Protein AF-A0A0D9QG60-F1 (afdb_monomer)

Mean predicted aligned error: 11.21 Å

Nearest PDB structures (foldseek):
  8ro1-assembly1_D  TM=6.352E-01  e=1.183E-07  Caenorhabditis elegans

Secondary structure (DSSP, 8-state):
-HHHHHHHHHHHHH-TTS-HHHHHHHHHHHHHHHHHHHHHHHHHHHTT----HHHHHHHHHHHEEEPTTSSS-EEEGGGGGSTTHHHHHHHHHHHHHHHHHHHHHHHHHHHHHS-TTTTTTTGGG-HHHHHHHHHHHHHHHHHHHHHHHHHHHHHH--

pLDDT: mean 85.56, std 7.8, range [46.88, 95.56]

Foldseek 3Di:
DLVVVLVVLLVVLQPPPDDLVVNVVSLVVSQVSVVVVVVVQVVCVVVVHDRPPPVVVVVLPVQWDDQPPDDPRTRGHCSCVPPPNVVSSVVVVVVVVVVVVVVVVVVVVVCVVPDPVVVVPCVVVVPVSVVVVVVVVVVVVVVVVVVVVVVVVVVVVD

Organism: Plasmodium fragile (NCBI:txid5857)

InterPro domains:
  IPR009360 Pre-mRNA-splicing factor Isy1 [PF06246] (2-152)
  IPR009360 Pre-mRNA-splicing factor Isy1 [PTHR13021] (2-153)
  IPR029012 Helix hairpin bin domain superfamily [G3DSA:1.10.287.660] (1-48)
  IPR037200 Pre-mRNA-splicing factor Isy1 superfamily [SSF140102] (2-53)

Solvent-accessible surface area (backbone atoms only — not comparable to full-atom values): 9013 Å² total; per-residue (Å²): 109,70,68,59,55,45,52,52,52,52,58,57,39,56,48,83,87,61,55,73,69,58,37,49,52,53,38,51,51,43,47,50,52,50,53,52,49,52,54,51,44,53,50,36,40,76,73,73,46,74,84,59,60,64,66,54,48,53,60,52,54,72,61,38,50,71,59,91,91,54,92,85,59,55,30,44,61,51,44,43,67,37,87,64,52,34,56,52,52,49,53,49,52,50,52,51,50,51,50,53,52,48,52,54,48,52,49,56,52,46,51,70,69,61,38,67,64,72,74,48,80,56,49,93,74,37,69,70,57,54,55,52,50,53,53,52,50,55,52,49,52,56,50,51,54,51,52,50,52,53,51,52,53,58,64,73,75,110

Radius of gyration: 34.02 Å; Cα contacts (8 Å, |Δi|>4): 78; chains: 1; bounding box: 84×31×78 Å

Sequence (158 aa):
HIIKEICNKIKEIQNYSLSDQHIRELNDQINKLISIKNKWEIRIIELGGPDYQTESNTLINAHCSELKGNNNYKYFGAAKNLKGVKELLLKESDDRKKFILKKKKENRFFDKYVNIHYFGYCDDQNEMLLKEELKMQNQLEKKDLKTLKKMRSLKNYN

Structure (mmCIF, N/CA/C/O backbone):
data_AF-A0A0D9QG60-F1
#
_entry.id   AF-A0A0D9QG60-F1
#
loop_
_atom_site.group_PDB
_atom_site.id
_atom_site.type_symbol
_atom_site.label_atom_id
_atom_site.label_alt_id
_atom_site.label_comp_id
_atom_site.label_asym_id
_atom_site.label_entity_id
_atom_site.label_seq_id
_atom_site.pdbx_PDB_ins_code
_atom_site.Cartn_x
_atom_site.Cartn_y
_atom_site.Cartn_z
_atom_site.occupancy
_atom_site.B_iso_or_equiv
_atom_site.auth_seq_id
_atom_site.auth_comp_id
_atom_site.auth_asym_id
_atom_site.auth_atom_id
_atom_site.pdbx_PDB_model_num
ATOM 1 N N . HIS A 1 1 ? -2.120 -3.300 -26.257 1.00 82.81 1 HIS A N 1
ATOM 2 C CA . HIS A 1 1 ? -0.767 -2.897 -26.699 1.00 82.81 1 HIS A CA 1
ATOM 3 C C . HIS A 1 1 ? 0.094 -2.469 -25.514 1.00 82.81 1 HIS A C 1
ATOM 5 O O . HIS A 1 1 ? 1.021 -3.191 -25.181 1.00 82.81 1 HIS A O 1
ATOM 11 N N . ILE A 1 2 ? -0.296 -1.406 -24.799 1.00 87.44 2 ILE A N 1
ATOM 12 C CA . ILE A 1 2 ? 0.438 -0.835 -23.650 1.00 87.44 2 ILE A CA 1
ATOM 13 C C . ILE A 1 2 ? 0.821 -1.888 -22.593 1.00 87.44 2 ILE A C 1
ATOM 15 O O . ILE A 1 2 ? 1.958 -1.935 -22.143 1.00 87.44 2 ILE A O 1
ATOM 19 N N . ILE A 1 3 ? -0.098 -2.794 -22.239 1.00 86.19 3 ILE A N 1
ATOM 20 C CA . ILE A 1 3 ? 0.174 -3.864 -21.260 1.00 86.19 3 ILE A CA 1
ATOM 21 C C . ILE A 1 3 ? 1.319 -4.783 -21.720 1.00 86.19 3 ILE A C 1
ATOM 23 O O . ILE A 1 3 ? 2.174 -5.140 -20.916 1.00 86.19 3 ILE A O 1
ATOM 27 N N . LYS A 1 4 ? 1.385 -5.128 -23.014 1.00 90.44 4 LYS A N 1
ATOM 28 C CA . LYS A 1 4 ? 2.459 -5.978 -23.557 1.00 90.44 4 LYS A CA 1
ATOM 29 C C . LYS A 1 4 ? 3.817 -5.274 -23.473 1.00 90.44 4 LYS A C 1
ATOM 31 O O . LYS A 1 4 ? 4.800 -5.905 -23.100 1.00 90.44 4 LYS A O 1
ATOM 36 N N . GLU A 1 5 ? 3.860 -3.974 -23.757 1.00 92.38 5 GLU A N 1
ATOM 37 C CA . GLU A 1 5 ? 5.080 -3.166 -23.621 1.00 92.38 5 GLU A CA 1
ATOM 38 C C . GLU A 1 5 ? 5.545 -3.081 -22.165 1.00 92.38 5 GLU A C 1
ATOM 40 O O . GLU A 1 5 ? 6.731 -3.253 -21.892 1.00 92.38 5 GLU A O 1
ATOM 45 N N . ILE A 1 6 ? 4.613 -2.884 -21.224 1.00 89.31 6 ILE A N 1
ATOM 46 C CA . ILE A 1 6 ? 4.908 -2.921 -19.785 1.00 89.31 6 ILE A CA 1
ATOM 47 C C . ILE A 1 6 ? 5.512 -4.280 -19.411 1.00 89.31 6 ILE A C 1
ATOM 49 O O . ILE A 1 6 ? 6.558 -4.322 -18.770 1.00 89.31 6 ILE A O 1
ATOM 53 N N . CYS A 1 7 ? 4.907 -5.390 -19.846 1.00 88.38 7 CYS A N 1
ATOM 54 C CA . CYS A 1 7 ? 5.428 -6.729 -19.568 1.00 88.38 7 CYS A CA 1
ATOM 55 C C . CYS A 1 7 ? 6.842 -6.942 -20.129 1.00 88.38 7 CYS A C 1
ATOM 57 O O . CYS A 1 7 ? 7.676 -7.524 -19.439 1.00 88.38 7 CYS A O 1
ATOM 59 N N . ASN A 1 8 ? 7.131 -6.465 -21.342 1.00 91.94 8 ASN A N 1
ATOM 60 C CA . ASN A 1 8 ? 8.465 -6.581 -21.936 1.00 91.94 8 ASN A CA 1
ATOM 61 C C . ASN A 1 8 ? 9.508 -5.785 -21.139 1.00 91.94 8 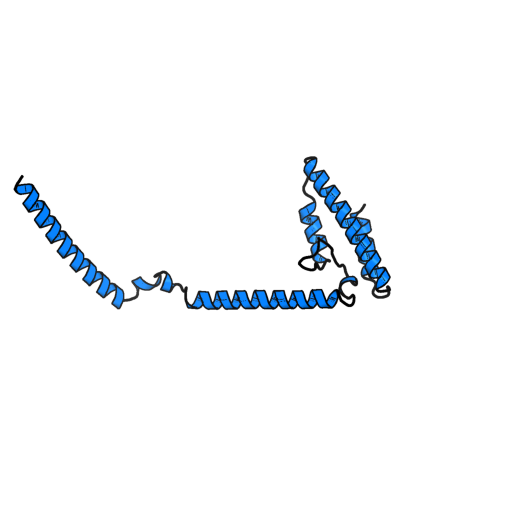ASN A C 1
ATOM 63 O O . ASN A 1 8 ? 10.545 -6.336 -20.783 1.00 91.94 8 ASN A O 1
ATOM 67 N N . LYS A 1 9 ? 9.196 -4.545 -20.744 1.00 91.06 9 LYS A N 1
ATOM 68 C CA . LYS A 1 9 ? 10.103 -3.729 -19.918 1.00 91.06 9 LYS A CA 1
ATOM 69 C C . LYS A 1 9 ? 10.299 -4.294 -18.514 1.00 91.06 9 LYS A C 1
ATOM 71 O O . LYS A 1 9 ? 11.392 -4.216 -17.966 1.00 91.06 9 LYS A O 1
ATOM 76 N N . ILE A 1 10 ? 9.268 -4.902 -17.925 1.00 89.06 10 ILE A N 1
ATOM 77 C CA . ILE A 1 10 ? 9.409 -5.602 -16.640 1.00 89.06 10 ILE A CA 1
ATOM 78 C C . ILE A 1 10 ? 10.389 -6.773 -16.777 1.00 89.06 10 ILE A C 1
ATOM 80 O O . ILE A 1 10 ? 11.226 -6.951 -15.893 1.00 89.06 10 ILE A O 1
ATOM 84 N N . LYS A 1 11 ? 10.319 -7.543 -17.872 1.00 89.50 11 LYS A N 1
ATOM 85 C CA . LYS A 1 11 ? 11.283 -8.623 -18.143 1.00 89.50 11 LYS A CA 1
ATOM 86 C C . LYS A 1 11 ? 12.704 -8.081 -18.303 1.00 89.50 11 LYS A C 1
ATOM 88 O O . LYS A 1 11 ? 13.626 -8.661 -17.747 1.00 89.50 11 LYS A O 1
ATOM 93 N N . GLU A 1 12 ? 12.878 -6.954 -18.989 1.00 90.19 12 GLU A N 1
ATOM 94 C CA . GLU A 1 12 ? 14.187 -6.301 -19.128 1.00 90.19 12 GLU A CA 1
ATOM 95 C C . GLU A 1 12 ? 14.757 -5.843 -17.778 1.00 90.19 12 GLU A C 1
ATOM 97 O O . GLU A 1 12 ? 15.914 -6.128 -17.483 1.00 90.19 12 GLU A O 1
ATOM 102 N N . ILE A 1 13 ? 13.945 -5.218 -16.914 1.00 88.75 13 ILE A N 1
ATOM 103 C CA . ILE A 1 13 ? 14.372 -4.784 -15.569 1.00 88.75 13 ILE A CA 1
ATOM 104 C C . ILE A 1 13 ? 14.773 -5.963 -14.673 1.00 88.75 13 ILE A C 1
ATOM 106 O O . ILE A 1 13 ? 15.563 -5.793 -13.746 1.00 88.75 13 ILE A O 1
ATOM 110 N N . GLN A 1 14 ? 14.220 -7.157 -14.892 1.00 86.00 14 GLN A N 1
ATOM 111 C CA . GLN A 1 14 ? 14.589 -8.338 -14.106 1.00 86.00 14 GLN A CA 1
ATOM 112 C C . GLN A 1 14 ? 16.007 -8.841 -14.418 1.00 86.00 14 GLN A C 1
ATOM 114 O O . GLN A 1 14 ? 16.580 -9.559 -13.597 1.00 86.00 14 GLN A O 1
ATOM 119 N N . ASN A 1 15 ? 16.606 -8.432 -15.540 1.00 85.19 15 ASN A N 1
ATOM 120 C CA . ASN A 1 15 ? 17.981 -8.782 -15.875 1.00 85.19 15 ASN A CA 1
ATOM 121 C C . ASN A 1 15 ? 18.965 -7.977 -15.004 1.00 85.19 15 ASN A C 1
ATOM 123 O O . ASN A 1 15 ? 19.130 -6.771 -15.170 1.00 85.19 15 ASN A O 1
ATOM 127 N N . TYR A 1 16 ? 19.654 -8.657 -14.083 1.00 71.06 16 TYR A N 1
ATOM 128 C CA . TYR A 1 16 ? 20.532 -8.039 -13.071 1.00 71.06 16 TYR A CA 1
ATOM 129 C C . TYR A 1 16 ? 21.837 -7.438 -13.632 1.00 71.06 16 TYR A C 1
ATOM 131 O O . TYR A 1 16 ? 22.592 -6.802 -12.904 1.00 71.06 16 TYR A O 1
ATOM 139 N N . SER A 1 17 ? 22.131 -7.655 -14.915 1.00 80.88 17 SER A N 1
ATOM 140 C CA . SER A 1 17 ? 23.374 -7.215 -15.568 1.00 80.88 17 SER A CA 1
ATOM 141 C C . SER A 1 17 ? 23.330 -5.775 -16.092 1.00 80.88 17 SER A C 1
ATOM 143 O O . SER A 1 17 ? 24.301 -5.314 -16.689 1.00 80.88 17 SER A O 1
ATOM 145 N N . LEU A 1 18 ? 22.211 -5.070 -15.918 1.00 81.56 18 LEU A N 1
ATOM 146 C CA . LEU A 1 18 ? 22.046 -3.691 -16.371 1.00 81.56 18 LEU A CA 1
ATOM 147 C C . LEU A 1 18 ? 22.637 -2.699 -15.361 1.00 81.56 18 LEU A C 1
ATOM 149 O O . LEU A 1 18 ? 22.581 -2.906 -14.153 1.00 81.56 18 LEU A O 1
ATOM 153 N N . SER A 1 19 ? 23.167 -1.584 -15.870 1.00 88.12 19 SER A N 1
ATOM 154 C CA . SER A 1 19 ? 23.635 -0.476 -15.032 1.00 88.12 19 SER A CA 1
ATOM 155 C C . SER A 1 19 ? 22.473 0.177 -14.278 1.00 88.12 19 SER A C 1
ATOM 157 O O . SER A 1 19 ? 21.384 0.349 -14.835 1.00 88.12 19 SER A O 1
ATOM 159 N N . ASP A 1 20 ? 22.726 0.617 -13.043 1.00 87.62 20 ASP A N 1
ATOM 160 C CA . ASP A 1 20 ? 21.764 1.309 -12.177 1.00 87.62 20 ASP A CA 1
ATOM 161 C C . ASP A 1 20 ? 21.041 2.463 -12.887 1.00 87.62 20 ASP A C 1
ATOM 163 O O . ASP A 1 20 ? 19.843 2.665 -12.690 1.00 87.62 20 ASP A O 1
ATOM 167 N N . GLN A 1 21 ? 21.751 3.213 -13.735 1.00 89.38 21 GLN A N 1
ATOM 168 C CA . GLN A 1 21 ? 21.169 4.328 -14.482 1.00 89.38 21 GLN A CA 1
ATOM 169 C C . GLN A 1 21 ? 20.120 3.852 -15.491 1.00 89.38 21 GLN A C 1
ATOM 171 O O . GLN A 1 21 ? 19.027 4.409 -15.573 1.00 89.38 21 GLN A O 1
ATOM 176 N N . HIS A 1 22 ? 20.418 2.774 -16.211 1.00 90.12 22 HIS A N 1
ATOM 177 C CA . HIS A 1 22 ? 19.497 2.218 -17.191 1.00 90.12 22 HIS A CA 1
ATOM 178 C C . HIS A 1 22 ? 18.272 1.583 -16.515 1.00 90.12 22 HIS A C 1
ATOM 180 O O . HIS A 1 22 ? 17.147 1.729 -16.989 1.00 90.12 22 HIS A O 1
ATOM 186 N N . ILE A 1 23 ? 18.455 0.968 -15.340 1.00 91.06 23 ILE A N 1
ATOM 187 C CA . ILE A 1 23 ? 17.346 0.469 -14.514 1.00 91.06 23 ILE A CA 1
ATOM 188 C C . ILE A 1 23 ? 16.402 1.615 -14.109 1.00 91.06 23 ILE A C 1
ATOM 190 O O . ILE A 1 23 ? 15.182 1.436 -14.131 1.00 91.06 23 ILE A O 1
ATOM 194 N N . ARG A 1 24 ? 16.931 2.801 -13.773 1.00 90.12 24 ARG A N 1
ATOM 195 C CA . ARG A 1 24 ? 16.110 3.988 -13.464 1.00 90.12 24 ARG A CA 1
ATOM 196 C C . ARG A 1 24 ? 15.309 4.451 -14.675 1.00 90.12 24 ARG A C 1
ATOM 198 O O . ARG A 1 24 ? 14.102 4.643 -14.559 1.00 90.12 24 ARG A O 1
ATOM 205 N N . GLU A 1 25 ? 15.953 4.559 -15.832 1.00 92.38 25 GLU A N 1
ATOM 206 C CA . GLU A 1 25 ? 15.293 4.956 -17.079 1.00 92.38 25 GLU A CA 1
ATOM 207 C C . GLU A 1 25 ? 14.170 3.987 -17.467 1.00 92.38 25 GLU A C 1
ATOM 209 O O . GLU A 1 25 ? 13.064 4.418 -17.802 1.00 92.38 25 GLU A O 1
ATOM 214 N N . LEU A 1 26 ? 14.410 2.676 -17.373 1.00 92.75 26 LEU A N 1
ATOM 215 C CA . LEU A 1 26 ? 13.385 1.662 -17.623 1.00 92.75 26 LEU A CA 1
ATOM 216 C C . LEU A 1 26 ? 12.224 1.786 -16.628 1.00 92.75 26 LEU A C 1
ATOM 218 O O . LEU A 1 26 ? 11.058 1.714 -17.024 1.00 92.75 26 LEU A O 1
ATOM 222 N N . ASN A 1 27 ? 12.519 2.032 -15.350 1.00 92.25 27 ASN A N 1
ATOM 223 C CA . ASN A 1 27 ? 11.502 2.239 -14.323 1.00 92.25 27 ASN A CA 1
ATOM 224 C C . ASN A 1 27 ? 10.647 3.488 -14.609 1.00 92.25 27 ASN A C 1
ATOM 226 O O . ASN A 1 27 ? 9.418 3.431 -14.528 1.00 92.25 27 ASN A O 1
ATOM 230 N N . ASP A 1 28 ? 11.264 4.595 -15.028 1.00 92.19 28 ASP A N 1
ATOM 231 C CA . ASP A 1 28 ? 10.558 5.808 -15.455 1.00 92.19 28 ASP A CA 1
ATOM 232 C C . ASP A 1 28 ? 9.667 5.552 -16.668 1.00 92.19 28 ASP A C 1
ATOM 234 O O . ASP A 1 28 ? 8.524 6.012 -16.726 1.00 92.19 28 ASP A O 1
ATOM 238 N N . GLN A 1 29 ? 10.164 4.799 -17.646 1.00 93.31 29 GLN A N 1
ATOM 239 C CA . GLN A 1 29 ? 9.389 4.442 -18.826 1.00 93.31 29 GLN A CA 1
ATOM 240 C C . GLN A 1 29 ? 8.174 3.574 -18.476 1.00 93.31 29 GLN A C 1
ATOM 242 O O . GLN A 1 29 ? 7.093 3.808 -19.019 1.00 93.31 29 GLN A O 1
ATOM 247 N N . ILE A 1 30 ? 8.315 2.607 -17.564 1.00 91.75 30 ILE A N 1
ATOM 248 C CA . ILE A 1 30 ? 7.182 1.804 -17.084 1.00 91.75 30 ILE A CA 1
ATOM 249 C C . ILE A 1 30 ? 6.165 2.691 -16.364 1.00 91.75 30 ILE A C 1
ATOM 251 O O . ILE A 1 30 ? 4.973 2.609 -16.657 1.00 91.75 30 ILE A O 1
ATOM 255 N N . ASN A 1 31 ? 6.614 3.580 -15.475 1.00 91.38 31 ASN A N 1
ATOM 256 C CA . ASN A 1 31 ? 5.721 4.497 -14.765 1.00 91.38 31 ASN A CA 1
ATOM 257 C C . ASN A 1 31 ? 4.958 5.428 -15.720 1.00 91.38 31 ASN A C 1
ATOM 259 O O . ASN A 1 31 ? 3.759 5.653 -15.537 1.00 91.38 31 ASN A O 1
ATOM 263 N N . LYS A 1 32 ? 5.606 5.906 -16.790 1.00 93.56 32 LYS A N 1
ATOM 264 C CA . LYS A 1 32 ? 4.940 6.673 -17.857 1.00 93.56 32 LYS A CA 1
ATOM 265 C C . LYS A 1 32 ? 3.851 5.848 -18.550 1.00 93.56 32 LYS A C 1
ATOM 267 O O . LYS A 1 32 ? 2.732 6.337 -18.699 1.00 93.56 32 LYS A O 1
ATOM 272 N N . LEU A 1 33 ? 4.138 4.595 -18.918 1.00 92.50 33 LEU A N 1
ATOM 273 C CA . LEU A 1 33 ? 3.154 3.703 -19.548 1.00 92.50 33 LEU A CA 1
ATOM 274 C C . LEU A 1 33 ? 1.964 3.405 -18.624 1.00 92.50 33 LEU A C 1
ATOM 276 O O . LEU A 1 33 ? 0.822 3.408 -19.081 1.00 92.50 33 LEU A O 1
ATOM 280 N N . ILE A 1 34 ? 2.207 3.208 -17.327 1.00 90.19 34 ILE A N 1
ATOM 281 C CA . ILE A 1 34 ? 1.148 3.004 -16.328 1.00 90.19 34 ILE A CA 1
ATOM 282 C C . ILE A 1 34 ? 0.288 4.260 -16.174 1.00 90.19 34 ILE A C 1
ATOM 284 O O . ILE A 1 34 ? -0.934 4.158 -16.122 1.00 90.19 34 ILE A O 1
ATOM 288 N N . SER A 1 35 ? 0.891 5.451 -16.154 1.00 90.25 35 SER A N 1
ATOM 289 C CA . SER A 1 35 ? 0.132 6.705 -16.095 1.00 90.25 35 SER A CA 1
ATOM 290 C C . SER A 1 35 ? -0.785 6.866 -17.310 1.00 90.25 35 SER A C 1
ATOM 292 O O . SER A 1 35 ? -1.957 7.209 -17.160 1.00 90.25 35 SER A O 1
ATOM 294 N N . ILE A 1 36 ? -0.276 6.564 -18.509 1.00 93.00 36 ILE A N 1
ATOM 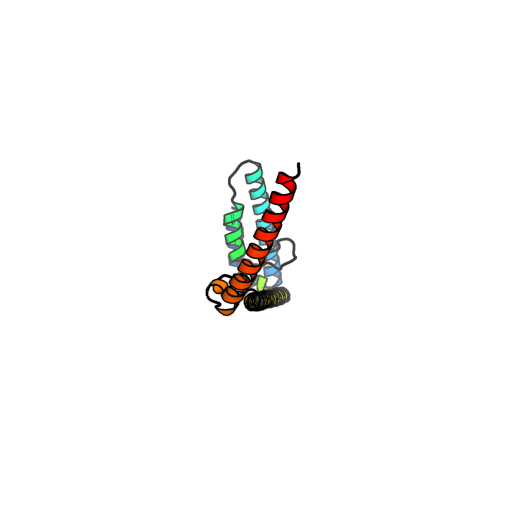295 C CA . ILE A 1 36 ? -1.061 6.603 -19.750 1.00 93.00 36 ILE A CA 1
ATOM 296 C C . ILE A 1 36 ? -2.196 5.578 -19.694 1.00 93.00 36 ILE A C 1
ATOM 298 O O . ILE A 1 36 ? -3.343 5.932 -19.952 1.00 93.00 36 ILE A O 1
ATOM 302 N N . LYS A 1 37 ? -1.904 4.332 -19.302 1.00 91.50 37 LYS A N 1
ATOM 303 C CA . LYS A 1 37 ? -2.916 3.287 -19.096 1.00 91.50 37 LYS A CA 1
ATOM 304 C C . LYS A 1 37 ? -4.023 3.763 -18.151 1.00 91.50 37 LYS A C 1
ATOM 306 O O . LYS A 1 37 ? -5.188 3.676 -18.513 1.00 91.50 37 LYS A O 1
ATOM 311 N N . ASN A 1 38 ? -3.673 4.299 -16.984 1.00 90.19 38 ASN A N 1
ATOM 312 C CA . ASN A 1 38 ? -4.659 4.734 -15.994 1.00 90.19 38 ASN A CA 1
ATOM 313 C C . ASN A 1 38 ? -5.533 5.877 -16.528 1.00 90.19 38 ASN A C 1
ATOM 315 O O . ASN A 1 38 ? -6.739 5.870 -16.310 1.00 90.19 38 ASN A O 1
ATOM 319 N N . LYS A 1 39 ? -4.954 6.829 -17.276 1.00 92.38 39 LYS A N 1
ATOM 320 C CA . LYS A 1 39 ? -5.728 7.883 -17.956 1.00 92.38 39 LYS A CA 1
ATOM 321 C C . LYS A 1 39 ? -6.723 7.298 -18.958 1.00 92.38 39 LYS A C 1
ATOM 323 O O . LYS A 1 39 ? -7.869 7.733 -18.991 1.00 92.38 39 LYS A O 1
ATOM 328 N N . TRP A 1 40 ? -6.305 6.306 -19.743 1.00 92.50 40 TRP A N 1
ATOM 329 C CA . TRP A 1 40 ? -7.206 5.619 -20.669 1.00 92.50 40 TRP A CA 1
ATOM 330 C C . TRP A 1 40 ? -8.308 4.852 -19.945 1.00 92.50 40 TRP A C 1
ATOM 332 O O . TRP A 1 40 ? -9.449 4.903 -20.379 1.00 92.50 40 TRP A O 1
ATOM 342 N N . GLU A 1 41 ? -8.001 4.188 -18.834 1.00 90.94 41 GLU A N 1
ATOM 343 C CA . GLU A 1 41 ? -9.008 3.481 -18.039 1.00 90.94 41 GLU A CA 1
ATOM 344 C C . GLU A 1 41 ? -10.030 4.441 -17.438 1.00 90.94 41 GLU A C 1
ATOM 346 O O . GLU A 1 41 ? -11.220 4.194 -17.569 1.00 90.94 41 GLU A O 1
ATOM 351 N N . ILE A 1 42 ? -9.593 5.569 -16.867 1.00 92.75 42 ILE A N 1
ATOM 352 C CA . ILE A 1 42 ? -10.508 6.627 -16.408 1.00 92.75 42 ILE A CA 1
ATOM 353 C C . ILE A 1 42 ? -11.403 7.079 -17.564 1.00 92.75 42 ILE A C 1
ATOM 355 O O . ILE A 1 42 ? -12.617 7.164 -17.409 1.00 92.75 42 ILE A O 1
ATOM 359 N N . ARG A 1 43 ? -10.822 7.293 -18.750 1.00 93.94 43 ARG A N 1
ATOM 360 C CA . ARG A 1 43 ? -11.586 7.717 -19.922 1.00 93.94 43 ARG A CA 1
ATOM 361 C C . ARG A 1 43 ? -12.613 6.677 -20.377 1.00 93.94 43 ARG A C 1
ATOM 363 O O . ARG A 1 43 ? -13.691 7.054 -20.818 1.00 93.94 43 ARG A O 1
ATOM 370 N N . ILE A 1 44 ? -12.299 5.386 -20.286 1.00 92.44 44 ILE A N 1
ATOM 371 C CA . ILE A 1 44 ? -13.244 4.305 -20.609 1.00 92.44 44 ILE A CA 1
ATOM 372 C C . ILE A 1 44 ? -14.438 4.347 -19.651 1.00 92.44 44 ILE A C 1
ATOM 374 O O . ILE A 1 44 ? -15.575 4.256 -20.106 1.00 92.44 44 ILE A O 1
ATOM 378 N N . ILE A 1 45 ? -14.185 4.552 -18.358 1.00 94.00 45 ILE A N 1
ATOM 379 C CA . ILE A 1 45 ? -15.229 4.650 -17.329 1.00 94.00 45 ILE A CA 1
ATOM 380 C C . ILE A 1 45 ? -16.110 5.881 -17.570 1.00 94.00 45 ILE A C 1
ATOM 382 O O . ILE A 1 45 ? -17.333 5.778 -17.558 1.00 94.00 45 ILE A O 1
ATOM 386 N N . GLU A 1 46 ? -15.510 7.037 -17.874 1.00 94.31 46 GLU A N 1
ATOM 387 C CA . GLU A 1 46 ? -16.244 8.264 -18.226 1.00 94.31 46 GLU A CA 1
ATOM 388 C C . GLU A 1 46 ? -17.162 8.087 -19.443 1.00 94.31 46 GLU A C 1
ATOM 390 O O . GLU A 1 46 ? -18.207 8.726 -19.533 1.00 94.31 46 GLU A O 1
ATOM 395 N N . LEU A 1 47 ? -16.771 7.231 -20.389 1.00 95.56 47 LEU A N 1
ATOM 396 C CA . LEU A 1 47 ? -17.566 6.899 -21.571 1.00 95.56 47 LEU A CA 1
ATOM 397 C C . LEU A 1 47 ? -18.637 5.825 -21.294 1.00 95.56 47 LEU A C 1
ATOM 399 O O . LEU A 1 47 ? -19.320 5.405 -22.226 1.00 95.56 47 LEU A O 1
ATOM 403 N N . GLY A 1 48 ? -18.803 5.389 -20.039 1.00 93.69 48 GLY A N 1
ATOM 404 C CA . GLY A 1 48 ? -19.767 4.359 -19.636 1.00 93.69 48 GLY A CA 1
ATOM 405 C C . GLY A 1 48 ? -19.303 2.927 -19.916 1.00 93.69 48 GLY A C 1
ATOM 406 O O . GLY A 1 48 ? -20.127 2.022 -20.030 1.00 93.69 48 GLY A O 1
ATOM 407 N N . GLY A 1 49 ? -17.996 2.720 -20.083 1.00 94.00 49 GLY A N 1
ATOM 408 C CA . GLY A 1 49 ? -17.393 1.406 -20.271 1.00 94.00 49 GLY A CA 1
ATOM 409 C C . GLY A 1 49 ? -17.127 0.651 -18.958 1.00 94.00 49 GLY A C 1
ATOM 410 O O . GLY A 1 49 ? -17.343 1.182 -17.872 1.00 94.00 49 GLY A O 1
ATOM 411 N N . PRO A 1 50 ? -16.645 -0.600 -19.051 1.00 90.19 50 PRO A N 1
ATOM 412 C CA . PRO A 1 50 ? -16.326 -1.433 -17.891 1.00 90.19 50 PRO A CA 1
ATOM 413 C C . PRO A 1 50 ? -15.053 -0.993 -17.139 1.00 90.19 50 PRO A C 1
ATOM 415 O O . PRO A 1 50 ? -14.099 -0.475 -17.726 1.00 90.19 50 PRO A O 1
ATOM 418 N N . ASP A 1 51 ? -15.019 -1.284 -15.835 1.00 88.88 51 ASP A N 1
ATOM 419 C CA . ASP A 1 51 ? -13.926 -0.927 -14.923 1.00 88.88 51 ASP A CA 1
ATOM 420 C C . ASP A 1 51 ? -12.737 -1.901 -15.016 1.00 88.88 51 ASP A C 1
ATOM 422 O O . ASP A 1 51 ? -12.684 -2.930 -14.344 1.00 88.88 51 ASP A O 1
ATOM 426 N N . TYR A 1 52 ? -11.713 -1.545 -15.796 1.00 85.56 52 TYR A N 1
ATOM 427 C CA . TYR A 1 52 ? -10.462 -2.322 -15.884 1.00 85.56 52 TYR A CA 1
ATOM 428 C C . TYR A 1 52 ? -9.435 -1.997 -14.784 1.00 85.56 52 TYR A C 1
ATOM 430 O O . TYR A 1 52 ? -8.385 -2.643 -14.683 1.00 85.56 52 TYR A O 1
ATOM 438 N N . GLN A 1 53 ? -9.698 -0.985 -13.954 1.00 83.62 53 GLN A N 1
ATOM 439 C CA . GLN A 1 53 ? -8.740 -0.506 -12.953 1.00 83.62 53 GLN A CA 1
ATOM 440 C C . GLN A 1 53 ? -8.477 -1.535 -11.852 1.00 83.62 53 GLN A C 1
ATOM 442 O O . GLN A 1 53 ? -7.345 -1.678 -11.395 1.00 83.62 53 GLN A O 1
ATOM 447 N N . THR A 1 54 ? -9.500 -2.261 -11.414 1.00 81.50 54 THR A N 1
ATOM 448 C CA . THR A 1 54 ? -9.425 -3.186 -10.276 1.00 81.50 54 THR A CA 1
ATOM 449 C C . THR A 1 54 ? -8.466 -4.336 -10.557 1.00 81.50 54 THR A C 1
ATOM 451 O O . THR A 1 54 ? -7.466 -4.494 -9.857 1.00 81.50 54 THR A O 1
ATOM 454 N N . GLU A 1 55 ? -8.712 -5.095 -11.624 1.00 81.75 55 GLU A N 1
ATOM 455 C CA . GLU A 1 55 ? -7.880 -6.245 -11.996 1.00 81.75 55 GLU A CA 1
ATOM 456 C C . GLU A 1 55 ? -6.454 -5.812 -12.329 1.00 81.75 55 GLU A C 1
ATOM 458 O O . GLU A 1 55 ? -5.473 -6.372 -11.836 1.00 81.75 55 GLU A O 1
ATOM 463 N N . SER A 1 56 ? -6.316 -4.747 -13.113 1.00 77.56 56 SER A N 1
ATOM 464 C CA . SER A 1 56 ? -5.006 -4.285 -13.548 1.00 77.56 56 SER A CA 1
ATOM 465 C C . SER A 1 56 ? -4.146 -3.745 -12.400 1.00 77.56 56 SER A C 1
ATOM 467 O O . SER A 1 56 ? -2.940 -4.006 -12.364 1.00 77.56 56 SER A O 1
ATOM 469 N N . ASN A 1 57 ? -4.740 -3.050 -11.425 1.00 81.31 57 ASN A N 1
ATOM 470 C CA . ASN A 1 57 ? -4.018 -2.574 -10.250 1.00 81.31 57 ASN A CA 1
ATOM 471 C C . ASN A 1 57 ? -3.538 -3.732 -9.372 1.00 81.31 57 ASN A C 1
ATOM 473 O O . ASN A 1 57 ? -2.420 -3.664 -8.865 1.00 81.31 57 ASN A O 1
ATOM 477 N N . THR A 1 58 ? -4.314 -4.814 -9.231 1.00 82.62 58 THR A N 1
ATOM 478 C CA . THR A 1 58 ? -3.870 -5.988 -8.454 1.00 82.62 58 THR A CA 1
ATOM 479 C C . THR A 1 58 ? -2.611 -6.626 -9.048 1.00 82.62 58 THR A C 1
ATOM 481 O O . THR A 1 58 ? -1.643 -6.864 -8.323 1.00 82.62 58 THR A O 1
ATOM 484 N N . LEU A 1 59 ? -2.571 -6.802 -10.373 1.00 79.75 59 LEU A N 1
ATOM 485 C CA . LEU A 1 59 ? -1.421 -7.359 -11.094 1.00 79.75 59 LEU A CA 1
ATOM 486 C C . LEU A 1 59 ? -0.176 -6.472 -10.962 1.00 79.75 59 LEU A C 1
ATOM 488 O O . LEU A 1 59 ? 0.924 -6.957 -10.693 1.00 79.75 59 LEU A O 1
ATOM 492 N N . ILE A 1 60 ? -0.342 -5.156 -11.123 1.00 80.12 60 ILE A N 1
ATOM 493 C CA . ILE A 1 60 ? 0.763 -4.196 -11.007 1.00 80.12 60 ILE A CA 1
ATOM 494 C C . ILE A 1 60 ? 1.294 -4.170 -9.570 1.00 80.12 60 ILE A C 1
ATOM 496 O O . ILE A 1 60 ? 2.509 -4.187 -9.365 1.00 80.12 60 ILE A O 1
ATOM 500 N N . ASN A 1 61 ? 0.406 -4.165 -8.575 1.00 81.25 61 ASN A N 1
ATOM 501 C CA . ASN A 1 61 ? 0.780 -4.118 -7.163 1.00 81.25 61 ASN A CA 1
ATOM 502 C C . ASN A 1 61 ? 1.526 -5.382 -6.714 1.00 81.25 61 ASN A C 1
ATOM 504 O O . ASN A 1 61 ? 2.408 -5.279 -5.866 1.00 81.25 61 ASN A O 1
ATOM 508 N N . ALA A 1 62 ? 1.249 -6.544 -7.314 1.00 80.88 62 ALA A N 1
ATOM 509 C CA . ALA A 1 62 ? 1.966 -7.784 -7.015 1.00 80.88 62 ALA A CA 1
ATOM 510 C C . ALA A 1 62 ? 3.463 -7.715 -7.380 1.00 80.88 62 ALA A C 1
ATOM 512 O O . ALA A 1 62 ? 4.312 -8.224 -6.648 1.00 80.88 62 ALA A O 1
ATOM 513 N N . HIS A 1 63 ? 3.811 -7.055 -8.489 1.00 77.25 63 HIS A N 1
ATOM 514 C CA . HIS A 1 63 ? 5.205 -6.917 -8.936 1.00 77.25 63 HIS A CA 1
ATOM 515 C C . HIS A 1 63 ? 5.885 -5.630 -8.444 1.00 77.25 63 HIS A C 1
ATOM 517 O O . HIS A 1 63 ? 7.118 -5.524 -8.432 1.00 77.25 63 HIS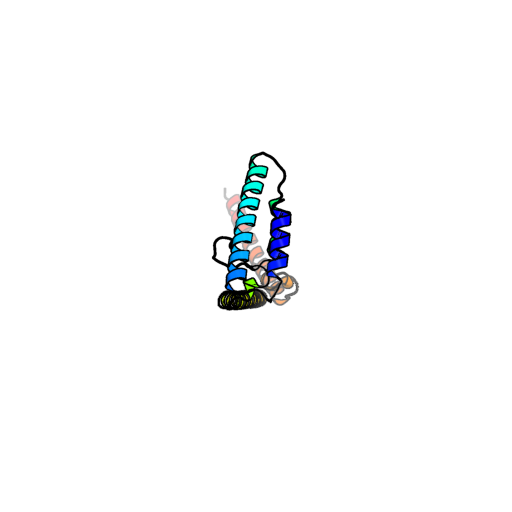 A O 1
ATOM 523 N N . CYS A 1 64 ? 5.103 -4.656 -7.994 1.00 80.19 64 CYS A N 1
ATOM 524 C CA . CYS A 1 64 ? 5.564 -3.346 -7.563 1.00 80.19 64 CYS A CA 1
ATOM 525 C C . CYS A 1 64 ? 5.962 -3.309 -6.078 1.00 80.19 64 CYS A C 1
ATOM 527 O O . CYS A 1 64 ? 5.516 -4.107 -5.258 1.00 80.19 64 CYS A O 1
ATOM 529 N N . SER A 1 65 ? 6.841 -2.378 -5.717 1.00 79.56 65 SER A N 1
ATOM 530 C CA . SER A 1 65 ? 6.893 -1.838 -4.362 1.00 79.56 65 SER A CA 1
ATOM 531 C C . SER A 1 65 ? 6.752 -0.323 -4.424 1.00 79.56 65 SER A C 1
ATOM 533 O O . SER A 1 65 ? 7.476 0.352 -5.157 1.00 79.56 65 SER A O 1
ATOM 535 N N . GLU A 1 66 ? 5.795 0.188 -3.661 1.00 78.44 66 GLU A N 1
ATOM 536 C CA . GLU A 1 66 ? 5.500 1.612 -3.542 1.00 78.44 66 GLU A CA 1
ATOM 537 C C . GLU A 1 66 ? 6.124 2.153 -2.263 1.00 78.44 66 GLU A C 1
ATOM 539 O O . GLU A 1 66 ? 6.070 1.502 -1.217 1.00 78.44 66 GLU A O 1
ATOM 544 N N . LEU A 1 67 ? 6.711 3.345 -2.369 1.00 68.81 67 LEU A N 1
ATOM 545 C CA . LEU A 1 67 ? 7.101 4.139 -1.211 1.00 68.81 67 LEU A CA 1
ATOM 546 C C . LEU A 1 67 ? 5.885 4.933 -0.739 1.00 68.81 67 LEU A C 1
ATOM 548 O O . LEU A 1 67 ? 5.272 5.667 -1.520 1.00 68.81 67 LEU A O 1
ATOM 552 N N . LYS A 1 68 ? 5.547 4.824 0.544 1.00 63.50 68 LYS A N 1
ATOM 553 C CA . LYS A 1 68 ? 4.450 5.603 1.125 1.00 63.50 68 LYS A CA 1
ATOM 554 C C . LYS A 1 68 ? 4.803 7.091 1.156 1.00 63.50 68 LYS A C 1
ATOM 556 O O . LYS A 1 68 ? 5.808 7.485 1.738 1.00 63.50 68 LYS A O 1
ATOM 561 N N . GLY A 1 69 ? 3.937 7.912 0.560 1.00 61.97 69 GLY A N 1
ATOM 562 C CA . GLY A 1 69 ? 4.054 9.376 0.557 1.00 61.97 69 GLY A CA 1
ATOM 563 C C . GLY A 1 69 ? 4.505 9.994 -0.770 1.00 61.97 69 GLY A C 1
ATOM 564 O O . GLY A 1 69 ? 4.472 11.214 -0.878 1.00 61.97 69 GLY A O 1
ATOM 565 N N . ASN A 1 70 ? 4.862 9.193 -1.783 1.00 58.41 70 ASN A N 1
ATOM 566 C CA . ASN A 1 70 ? 5.181 9.697 -3.124 1.00 58.41 70 ASN A CA 1
ATOM 567 C C . ASN A 1 70 ? 4.048 9.437 -4.128 1.00 58.41 70 ASN A C 1
ATOM 569 O O . ASN A 1 70 ? 3.408 8.389 -4.097 1.00 58.41 70 ASN A O 1
ATOM 573 N N . ASN A 1 71 ? 3.857 10.397 -5.040 1.00 61.72 71 ASN A N 1
ATOM 574 C CA . ASN A 1 71 ? 2.839 10.463 -6.098 1.00 61.72 71 ASN A CA 1
ATOM 575 C C . ASN A 1 71 ? 2.818 9.241 -7.042 1.00 61.72 71 ASN A C 1
ATOM 577 O O . ASN A 1 71 ? 3.280 9.329 -8.178 1.00 61.72 71 ASN A O 1
ATOM 581 N N . ASN A 1 72 ? 2.264 8.109 -6.597 1.00 71.56 72 ASN A N 1
ATOM 582 C CA . ASN A 1 72 ? 1.997 6.901 -7.395 1.00 71.56 72 ASN A CA 1
ATOM 583 C C . ASN A 1 72 ? 3.198 6.367 -8.206 1.00 71.56 72 ASN A C 1
ATOM 585 O O . ASN A 1 72 ? 3.010 5.662 -9.199 1.00 71.56 72 ASN A O 1
ATOM 589 N N . TYR A 1 73 ? 4.428 6.698 -7.802 1.00 85.38 73 TYR A N 1
ATOM 590 C CA . TYR A 1 73 ? 5.637 6.251 -8.481 1.00 85.38 73 TYR A CA 1
ATOM 591 C C . TYR A 1 73 ? 6.043 4.876 -7.957 1.00 85.38 73 TYR A C 1
ATOM 593 O O . TYR A 1 73 ? 6.249 4.677 -6.757 1.00 85.38 73 TYR A O 1
ATOM 601 N N . LYS A 1 74 ? 6.148 3.921 -8.876 1.00 87.94 74 LYS A N 1
ATOM 602 C CA . LYS A 1 74 ? 6.307 2.502 -8.580 1.00 87.94 74 LYS A CA 1
ATOM 603 C C . LYS A 1 74 ? 7.727 2.049 -8.906 1.00 87.94 74 LYS A C 1
ATOM 605 O O . LYS A 1 74 ? 8.298 2.474 -9.909 1.00 87.94 74 LYS A O 1
ATOM 610 N N . TYR A 1 75 ? 8.302 1.190 -8.066 1.00 89.81 75 TYR A N 1
ATOM 611 C CA . TYR A 1 75 ? 9.591 0.549 -8.341 1.00 89.81 75 TYR A CA 1
ATOM 612 C C . TYR A 1 75 ? 9.378 -0.927 -8.671 1.00 89.81 75 TYR A C 1
ATOM 614 O O . TYR A 1 75 ? 8.760 -1.665 -7.895 1.00 89.81 75 TYR A O 1
ATOM 622 N N . PHE A 1 76 ? 9.905 -1.368 -9.814 1.00 87.75 76 PHE A N 1
ATOM 623 C CA . PHE A 1 76 ? 9.744 -2.732 -10.327 1.00 87.75 76 PHE A CA 1
ATOM 624 C C . PHE A 1 76 ? 11.056 -3.520 -10.267 1.00 87.75 76 PHE A C 1
ATOM 626 O O . PHE A 1 76 ? 12.123 -2.965 -10.500 1.00 87.75 76 PHE A O 1
ATOM 633 N N . GLY A 1 77 ? 10.983 -4.825 -9.977 1.00 87.19 77 GLY A N 1
ATOM 634 C CA . GLY A 1 77 ? 12.124 -5.750 -10.089 1.00 87.19 77 GLY A CA 1
ATOM 635 C C . GLY A 1 77 ? 13.431 -5.230 -9.472 1.00 87.19 77 GLY A C 1
ATOM 636 O O . GLY A 1 77 ? 13.451 -4.836 -8.303 1.00 87.19 77 GLY A O 1
ATOM 637 N N . ALA A 1 78 ? 14.508 -5.204 -10.269 1.00 86.56 78 ALA A N 1
ATOM 638 C CA . ALA A 1 78 ? 15.831 -4.736 -9.853 1.00 86.56 78 ALA A CA 1
ATOM 639 C C . ALA A 1 78 ? 15.865 -3.256 -9.431 1.00 86.56 78 ALA A C 1
ATOM 641 O O . ALA A 1 78 ? 16.710 -2.879 -8.621 1.00 86.56 78 ALA A O 1
ATOM 642 N N . ALA A 1 79 ? 14.910 -2.426 -9.870 1.00 88.06 79 ALA A N 1
ATOM 643 C CA . ALA A 1 79 ? 14.834 -1.022 -9.458 1.00 88.06 79 ALA A CA 1
ATOM 644 C C . ALA A 1 79 ? 14.594 -0.858 -7.945 1.00 88.06 79 ALA A C 1
ATOM 646 O O . ALA A 1 79 ? 14.955 0.164 -7.365 1.00 88.06 79 ALA A O 1
ATOM 647 N N . LYS A 1 80 ? 14.048 -1.883 -7.275 1.00 87.31 80 LYS A N 1
ATOM 648 C CA . LYS A 1 80 ? 13.904 -1.912 -5.808 1.00 87.31 80 LYS A CA 1
ATOM 649 C C . LYS A 1 80 ? 15.244 -2.047 -5.079 1.00 87.31 80 LYS A C 1
ATOM 651 O O . LYS A 1 80 ? 15.345 -1.665 -3.916 1.00 87.31 80 LYS A O 1
ATOM 656 N N . ASN A 1 81 ? 16.260 -2.593 -5.748 1.00 87.00 81 ASN A N 1
ATOM 657 C CA . ASN A 1 81 ? 17.574 -2.859 -5.166 1.00 87.00 81 ASN A CA 1
ATOM 658 C C . ASN A 1 81 ? 18.541 -1.681 -5.299 1.00 87.00 81 ASN A C 1
ATOM 660 O O . ASN A 1 81 ? 19.628 -1.736 -4.724 1.00 87.00 81 ASN A O 1
ATOM 664 N N . LEU A 1 82 ? 18.146 -0.618 -6.008 1.00 86.94 82 LEU A N 1
ATOM 665 C CA . LEU A 1 82 ? 18.948 0.590 -6.152 1.00 86.94 82 LEU A CA 1
ATOM 666 C C . LEU A 1 82 ? 19.309 1.168 -4.778 1.00 86.94 82 LEU A C 1
ATOM 668 O O . LEU A 1 82 ? 18.460 1.283 -3.881 1.00 86.94 82 LEU A O 1
ATOM 672 N N . LYS A 1 83 ? 20.577 1.571 -4.629 1.00 83.31 83 LYS A N 1
ATOM 673 C CA . LYS A 1 83 ? 21.083 2.232 -3.420 1.00 83.31 83 LYS A CA 1
ATOM 674 C C . LYS A 1 83 ? 20.247 3.495 -3.149 1.00 83.31 83 LYS A C 1
ATOM 676 O O . LYS A 1 83 ? 19.974 4.272 -4.065 1.00 83.31 83 LYS A O 1
ATOM 681 N N . GLY A 1 84 ? 19.759 3.651 -1.918 1.00 83.31 84 GLY A N 1
ATOM 682 C CA . GLY A 1 84 ? 18.788 4.680 -1.517 1.00 83.31 84 GLY A CA 1
ATOM 683 C C . GLY A 1 84 ? 17.322 4.222 -1.563 1.00 83.31 84 GLY A C 1
ATOM 684 O O . GLY A 1 84 ? 16.630 4.301 -0.552 1.00 83.31 84 GLY A O 1
ATOM 685 N N . VAL A 1 85 ? 16.841 3.660 -2.680 1.00 84.00 85 VAL A N 1
ATOM 686 C CA . VAL A 1 85 ? 15.451 3.147 -2.776 1.00 84.00 85 VAL A CA 1
ATOM 687 C C . VAL A 1 85 ? 15.255 1.959 -1.838 1.00 84.00 85 VAL A C 1
ATOM 689 O O . VAL A 1 85 ? 14.281 1.905 -1.086 1.00 84.00 85 VAL A O 1
ATOM 692 N N . LYS A 1 86 ? 16.225 1.039 -1.830 1.00 87.94 86 LYS A N 1
ATOM 693 C CA . LYS A 1 86 ? 16.230 -0.127 -0.944 1.00 87.94 86 LYS A CA 1
ATOM 694 C C . LYS A 1 86 ? 16.181 0.270 0.533 1.00 87.94 86 LYS A C 1
ATOM 696 O O . LYS A 1 86 ? 15.442 -0.331 1.305 1.00 87.94 86 LYS A O 1
ATOM 701 N N . GLU A 1 87 ? 16.946 1.285 0.925 1.00 87.62 87 GLU A N 1
ATOM 702 C CA . GLU A 1 87 ? 17.014 1.761 2.312 1.00 87.62 87 GLU A CA 1
ATOM 703 C C . GLU A 1 87 ? 15.684 2.371 2.760 1.00 87.62 87 GLU A C 1
ATOM 705 O O . GLU A 1 87 ? 15.198 2.060 3.847 1.00 87.62 87 GLU A O 1
ATOM 710 N N . LEU A 1 88 ? 15.054 3.173 1.896 1.00 86.31 88 LEU A N 1
ATOM 711 C CA . LEU A 1 88 ? 13.734 3.746 2.158 1.00 86.31 88 LEU A CA 1
ATOM 712 C C . LEU A 1 88 ? 12.661 2.659 2.286 1.00 86.31 88 LEU A C 1
ATOM 714 O O . LEU A 1 88 ? 11.874 2.687 3.232 1.00 86.31 88 LEU A O 1
ATOM 718 N N . LEU A 1 89 ? 12.666 1.668 1.387 1.00 85.00 89 LEU A N 1
ATOM 719 C CA . LEU A 1 89 ? 11.730 0.541 1.437 1.00 85.00 89 LEU A CA 1
ATOM 720 C C . LEU A 1 89 ? 11.912 -0.305 2.703 1.00 85.00 89 LEU A C 1
ATOM 722 O O . LEU A 1 89 ? 10.926 -0.713 3.318 1.00 85.00 89 LEU A O 1
ATOM 726 N N . LEU A 1 90 ? 13.158 -0.562 3.108 1.00 84.44 90 LEU A N 1
ATOM 727 C CA . LEU A 1 90 ? 13.462 -1.299 4.334 1.00 84.44 90 LEU A CA 1
ATOM 728 C C . LEU A 1 90 ? 12.986 -0.533 5.568 1.00 84.44 90 LEU A C 1
ATOM 730 O O . LEU A 1 90 ? 12.243 -1.100 6.371 1.00 84.44 90 LEU A O 1
ATOM 734 N N . LYS A 1 91 ? 13.329 0.758 5.671 1.00 85.69 91 LYS A N 1
ATOM 735 C CA . LYS A 1 91 ? 12.889 1.632 6.765 1.00 85.69 91 LYS A CA 1
ATOM 736 C C . LYS A 1 91 ? 11.367 1.650 6.880 1.00 85.69 91 LYS A C 1
ATOM 738 O O . LYS A 1 91 ? 10.831 1.448 7.965 1.00 85.69 91 LYS A O 1
ATOM 743 N N . GLU A 1 92 ? 10.665 1.787 5.757 1.00 80.50 92 GLU A N 1
ATOM 744 C CA . GLU A 1 92 ? 9.205 1.743 5.745 1.00 80.50 92 GLU A CA 1
ATOM 745 C C . GLU A 1 92 ? 8.667 0.371 6.176 1.00 80.50 92 GLU A C 1
ATOM 747 O O . GLU A 1 92 ? 7.697 0.284 6.930 1.00 80.50 92 GLU A O 1
ATOM 752 N N . SER A 1 93 ? 9.289 -0.722 5.726 1.00 81.62 93 SER A N 1
ATOM 753 C CA . SER A 1 93 ? 8.885 -2.069 6.132 1.00 81.62 93 SER A CA 1
ATOM 754 C C . SER A 1 93 ? 9.014 -2.272 7.643 1.00 81.62 93 SER A C 1
ATOM 756 O O . SER A 1 93 ? 8.124 -2.864 8.261 1.00 81.62 93 SER A O 1
ATOM 758 N N . ASP A 1 94 ? 10.063 -1.722 8.249 1.00 85.12 94 ASP A N 1
ATOM 759 C CA . ASP A 1 94 ? 10.294 -1.796 9.684 1.00 85.12 94 ASP A CA 1
ATOM 760 C C . ASP A 1 94 ? 9.333 -0.892 10.453 1.00 85.12 94 ASP A C 1
ATOM 762 O O . ASP A 1 94 ? 8.774 -1.317 11.465 1.00 85.12 94 ASP A O 1
ATOM 766 N N . ASP A 1 95 ? 9.048 0.306 9.948 1.00 84.19 95 ASP A N 1
ATOM 767 C CA . ASP A 1 95 ? 8.058 1.206 10.538 1.00 84.19 95 ASP A CA 1
ATOM 768 C C . ASP A 1 95 ? 6.643 0.609 10.472 1.00 84.19 95 ASP A C 1
ATOM 770 O O . ASP A 1 95 ? 5.903 0.649 11.460 1.00 84.19 95 ASP A O 1
ATOM 774 N N . ARG A 1 96 ? 6.282 -0.060 9.366 1.00 83.25 96 ARG A N 1
ATOM 775 C CA . ARG A 1 96 ? 5.023 -0.819 9.255 1.00 83.25 96 ARG A CA 1
ATOM 776 C C . ARG A 1 96 ? 4.967 -1.973 10.254 1.00 83.25 96 ARG A C 1
ATOM 778 O O . ARG A 1 96 ? 3.955 -2.130 10.939 1.00 83.25 96 ARG A O 1
ATOM 785 N N . LYS A 1 97 ? 6.042 -2.757 10.394 1.00 84.44 97 LYS A N 1
ATOM 786 C CA . LYS A 1 97 ? 6.114 -3.837 11.398 1.00 84.44 97 LYS A CA 1
ATOM 787 C C . LYS A 1 97 ? 5.959 -3.287 12.816 1.00 84.44 97 LYS A C 1
ATOM 789 O O . LYS A 1 97 ? 5.168 -3.828 13.588 1.00 84.44 97 LYS A O 1
ATOM 794 N N . LYS A 1 98 ? 6.655 -2.195 13.151 1.00 86.31 98 LYS A N 1
ATOM 795 C CA . LYS A 1 98 ? 6.547 -1.518 14.454 1.00 86.31 98 LYS A CA 1
ATOM 796 C C . LYS A 1 98 ? 5.124 -1.034 14.717 1.00 86.31 98 LYS A C 1
ATOM 798 O O . LYS A 1 98 ? 4.608 -1.265 15.808 1.00 86.31 98 LYS A O 1
ATOM 803 N N . PHE A 1 99 ? 4.470 -0.431 13.725 1.00 83.31 99 PHE A N 1
ATOM 804 C CA . PHE A 1 99 ? 3.082 0.016 13.838 1.00 83.31 99 PHE A CA 1
ATOM 805 C C . PHE A 1 99 ? 2.120 -1.151 14.106 1.00 83.31 99 PHE A C 1
ATOM 807 O O . PHE A 1 99 ? 1.325 -1.094 15.043 1.00 83.31 99 PHE A O 1
ATOM 814 N N . ILE A 1 100 ? 2.232 -2.246 13.346 1.00 85.44 100 ILE A N 1
ATOM 815 C CA . ILE A 1 100 ? 1.406 -3.449 13.542 1.00 85.44 100 ILE A CA 1
ATOM 816 C C . ILE A 1 100 ? 1.637 -4.043 14.936 1.00 85.44 100 ILE A C 1
ATOM 818 O O . ILE A 1 100 ? 0.684 -4.412 15.623 1.00 85.44 100 ILE A O 1
ATOM 822 N N . LEU A 1 101 ? 2.893 -4.119 15.379 1.00 86.25 101 LEU A N 1
ATOM 823 C CA . LEU A 1 101 ? 3.242 -4.598 16.716 1.00 86.25 101 LEU A CA 1
ATOM 824 C C . LEU A 1 101 ? 2.668 -3.697 17.813 1.00 86.25 101 LEU A C 1
ATOM 826 O O . LEU A 1 101 ? 2.166 -4.220 18.808 1.00 86.25 101 LEU A O 1
ATOM 830 N N . LYS A 1 102 ? 2.709 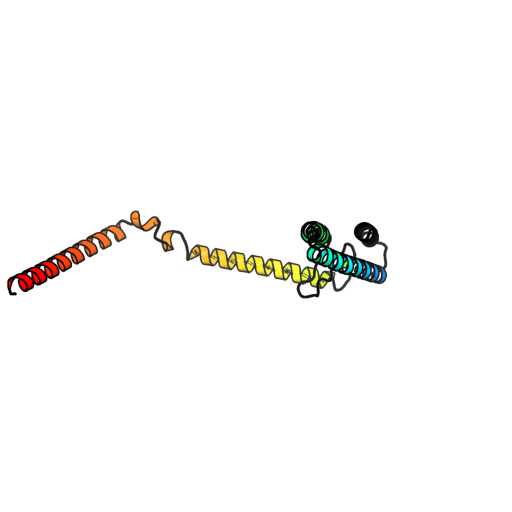-2.371 17.637 1.00 86.88 102 LYS A N 1
ATOM 831 C CA . LYS A 1 102 ? 2.113 -1.403 18.565 1.00 86.88 102 LYS A CA 1
ATOM 832 C C . LYS A 1 102 ? 0.600 -1.600 18.658 1.00 86.88 102 LYS A C 1
ATOM 834 O O . LYS A 1 102 ? 0.112 -1.843 19.754 1.00 86.88 102 LYS A O 1
ATOM 839 N N . LYS A 1 103 ? -0.106 -1.663 17.525 1.00 85.12 103 LYS A N 1
ATOM 840 C CA . LYS A 1 103 ? -1.555 -1.919 17.490 1.00 85.12 103 LYS A CA 1
ATOM 841 C C . LYS A 1 103 ? -1.928 -3.259 18.134 1.00 85.12 103 LYS A C 1
ATOM 843 O O . LYS A 1 103 ? -2.869 -3.339 18.909 1.00 85.12 103 LYS A O 1
ATOM 848 N N . LYS A 1 104 ? -1.152 -4.324 17.894 1.00 85.44 104 LYS A N 1
ATOM 849 C CA . LYS A 1 104 ? -1.350 -5.623 18.570 1.00 85.44 104 LYS A CA 1
ATOM 850 C C . LYS A 1 104 ? -1.102 -5.556 20.080 1.00 85.44 104 LYS A C 1
ATOM 852 O O . LYS A 1 104 ? -1.695 -6.328 20.827 1.00 85.44 104 LYS A O 1
ATOM 857 N N . LYS A 1 105 ? -0.178 -4.713 20.548 1.00 84.56 105 LYS A N 1
ATOM 858 C CA . LYS A 1 105 ? 0.038 -4.484 21.986 1.00 84.56 105 LYS A CA 1
ATOM 859 C C . LYS A 1 105 ? -1.121 -3.694 22.590 1.00 84.56 105 LYS A C 1
ATOM 861 O O . LYS A 1 105 ? -1.588 -4.090 23.645 1.00 84.56 105 LYS A O 1
ATOM 866 N N . GLU A 1 106 ? -1.589 -2.651 21.909 1.00 82.81 106 GLU A N 1
ATOM 867 C CA . GLU A 1 106 ? -2.744 -1.842 22.318 1.00 82.81 106 GLU A CA 1
ATOM 868 C C . GLU A 1 106 ? -4.017 -2.685 22.390 1.00 82.81 106 GLU A C 1
ATOM 870 O O . GLU A 1 106 ? -4.677 -2.674 23.420 1.00 82.81 106 GLU A O 1
ATOM 875 N N . ASN A 1 107 ? -4.299 -3.505 21.373 1.00 82.12 107 ASN A N 1
ATOM 876 C CA . ASN A 1 107 ? -5.437 -4.425 21.398 1.00 82.12 107 ASN A CA 1
ATOM 877 C C . ASN A 1 107 ? -5.327 -5.419 22.559 1.00 82.12 107 ASN A C 1
ATOM 879 O O . ASN A 1 107 ? -6.245 -5.518 23.352 1.00 82.12 107 ASN A O 1
ATOM 883 N N . ARG A 1 108 ? -4.173 -6.078 22.744 1.00 82.31 108 ARG A N 1
ATOM 884 C CA . ARG A 1 108 ? -3.977 -6.990 23.887 1.00 82.31 108 ARG A CA 1
ATOM 885 C C . ARG A 1 108 ? -4.080 -6.294 25.240 1.00 82.31 108 ARG A C 1
ATOM 887 O O . ARG A 1 108 ? -4.412 -6.939 26.226 1.00 82.31 108 ARG A O 1
ATOM 894 N N . PHE A 1 109 ? -3.697 -5.023 25.319 1.00 82.94 109 PHE A N 1
ATOM 895 C CA . PHE A 1 109 ? -3.884 -4.228 26.524 1.00 82.94 109 PHE A CA 1
ATOM 896 C C . PHE A 1 109 ? -5.377 -3.997 26.743 1.00 82.94 109 PHE A C 1
ATOM 898 O O . PHE A 1 109 ? -5.870 -4.320 27.813 1.00 82.94 109 PHE A O 1
ATOM 905 N N . PHE A 1 110 ? -6.100 -3.548 25.718 1.00 80.00 110 PHE A N 1
ATOM 906 C CA . PHE A 1 110 ? -7.543 -3.339 25.764 1.00 80.00 110 PHE A CA 1
ATOM 907 C C . PHE A 1 110 ? -8.311 -4.616 26.133 1.00 80.00 110 PHE A C 1
ATOM 909 O O . PHE A 1 110 ? -9.110 -4.575 27.059 1.00 80.00 110 PHE A O 1
ATOM 916 N N . ASP A 1 111 ? -7.982 -5.759 25.527 1.00 80.44 111 ASP A N 1
ATOM 917 C CA . ASP A 1 111 ? -8.605 -7.065 25.796 1.00 80.44 111 ASP A CA 1
ATOM 918 C C . ASP A 1 111 ? -8.446 -7.521 27.260 1.00 80.44 111 ASP A C 1
ATOM 920 O O . ASP A 1 111 ? -9.248 -8.308 27.761 1.00 80.44 111 ASP A O 1
ATOM 924 N N . LYS A 1 112 ? -7.416 -7.040 27.976 1.00 81.75 112 LYS A N 1
ATOM 925 C CA . LYS A 1 112 ? -7.249 -7.334 29.410 1.00 81.75 112 LYS A CA 1
ATOM 926 C C . LYS A 1 112 ? -8.238 -6.574 30.288 1.00 81.75 112 LYS A C 1
ATOM 928 O O . LYS A 1 112 ? -8.634 -7.106 31.319 1.00 81.75 112 LYS A O 1
ATOM 933 N N . TYR A 1 113 ? -8.585 -5.341 29.919 1.00 78.88 113 TYR A N 1
ATOM 934 C CA . TYR A 1 113 ? -9.482 -4.490 30.711 1.00 78.88 113 TYR A CA 1
ATOM 935 C C . TYR A 1 113 ? -10.938 -4.617 30.264 1.00 78.88 113 TYR A C 1
ATOM 937 O O . TYR A 1 113 ? -11.838 -4.587 31.094 1.00 78.88 113 TYR A O 1
ATOM 945 N N . VAL A 1 114 ? -11.165 -4.783 28.963 1.00 83.81 114 VAL A N 1
ATOM 946 C CA . VAL A 1 114 ? -12.485 -4.943 28.352 1.00 83.81 114 VAL A CA 1
ATOM 947 C C . VAL A 1 114 ? -12.661 -6.412 28.001 1.00 83.81 114 VAL A C 1
ATOM 949 O O . VAL A 1 114 ? -12.527 -6.832 26.854 1.00 83.81 114 VAL A O 1
ATOM 952 N N . ASN A 1 115 ? -12.897 -7.210 29.038 1.00 81.81 115 ASN A N 1
ATOM 953 C CA . ASN A 1 115 ? -13.204 -8.627 28.899 1.00 81.81 115 ASN A CA 1
ATOM 954 C C . ASN A 1 115 ? -14.729 -8.855 28.924 1.00 81.81 115 ASN A C 1
ATOM 956 O O . ASN A 1 115 ? -15.521 -7.936 29.110 1.00 81.81 115 ASN A O 1
ATOM 960 N N . ILE A 1 116 ? -15.156 -10.105 28.767 1.00 83.25 116 I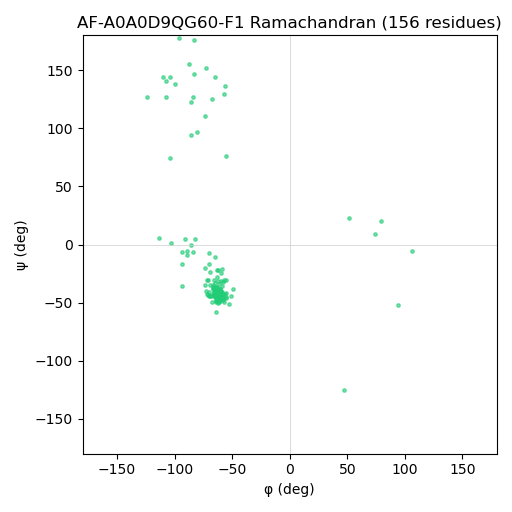LE A N 1
ATOM 961 C CA . ILE A 1 116 ? -16.571 -10.504 28.857 1.00 83.25 116 ILE A CA 1
ATOM 962 C C . ILE A 1 116 ? -17.216 -10.122 30.202 1.00 83.25 116 ILE A C 1
ATOM 964 O O . ILE A 1 116 ? -18.404 -9.812 30.233 1.00 83.25 116 ILE A O 1
ATOM 968 N N . HIS A 1 117 ? -16.446 -10.090 31.294 1.00 82.25 117 HIS A N 1
ATOM 969 C CA . HIS A 1 117 ? -16.944 -9.688 32.614 1.00 82.25 117 HIS A CA 1
ATOM 970 C C . HIS A 1 117 ? -17.215 -8.178 32.686 1.00 82.25 117 HIS A C 1
ATOM 972 O O . HIS A 1 117 ? -18.141 -7.771 33.371 1.00 82.25 117 HIS A O 1
ATOM 978 N N . TYR A 1 118 ? -16.482 -7.343 31.936 1.00 84.06 118 TYR A N 1
ATOM 979 C CA . TYR A 1 118 ? -16.762 -5.903 31.841 1.00 84.06 118 TYR A CA 1
ATOM 980 C C . TYR A 1 118 ? -18.175 -5.617 31.304 1.00 84.06 118 TYR A C 1
ATOM 982 O O . TYR A 1 118 ? -18.792 -4.628 31.684 1.00 84.06 118 TYR A O 1
ATOM 990 N N . PHE A 1 119 ? -18.699 -6.492 30.442 1.00 84.94 119 PHE 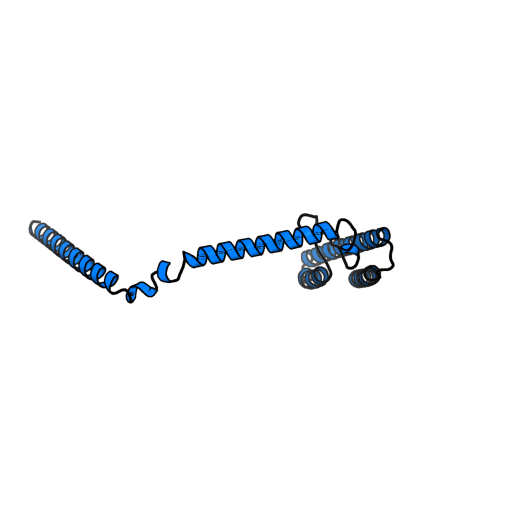A N 1
ATOM 991 C CA . PHE A 1 119 ? -20.059 -6.390 29.905 1.00 84.94 119 PHE A CA 1
ATOM 992 C C . PHE A 1 119 ? -21.115 -7.138 30.741 1.00 84.94 119 PHE A C 1
ATOM 994 O O . PHE A 1 119 ? -22.264 -7.210 30.315 1.00 84.94 119 PHE A O 1
ATOM 1001 N N . GLY A 1 120 ? -20.747 -7.708 31.894 1.00 83.88 120 GLY A N 1
ATOM 1002 C CA . GLY A 1 120 ? -21.678 -8.361 32.823 1.00 83.88 120 GLY A CA 1
ATOM 1003 C C . GLY A 1 120 ? -22.206 -9.732 32.385 1.00 83.88 120 GLY A C 1
ATOM 1004 O O . GLY A 1 120 ? -23.071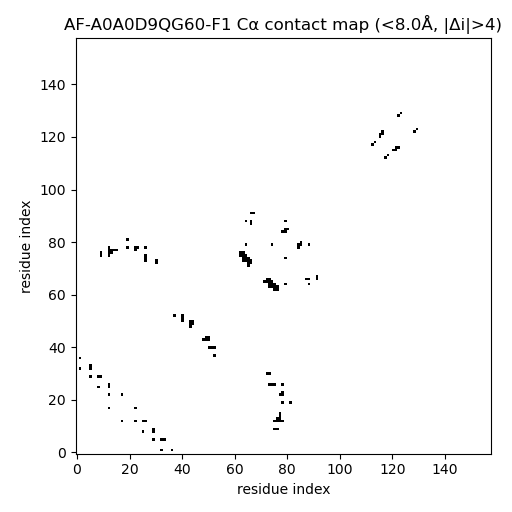 -10.302 33.037 1.00 83.88 120 GLY A O 1
ATOM 1005 N N . TYR A 1 121 ? -21.669 -10.329 31.316 1.00 82.50 121 TYR A N 1
ATOM 1006 C CA . TYR A 1 121 ? -22.141 -11.629 30.806 1.00 82.50 121 TYR A CA 1
ATOM 1007 C C . TYR A 1 121 ? -21.927 -12.817 31.768 1.00 82.50 121 TYR A C 1
ATOM 1009 O O . TYR A 1 121 ? -22.426 -13.908 31.501 1.00 82.50 121 TYR A O 1
ATOM 1017 N N . CYS A 1 122 ? -21.162 -12.645 32.850 1.00 81.00 122 CYS A N 1
ATOM 1018 C CA . CYS A 1 122 ? -20.933 -13.676 33.871 1.00 81.00 122 CYS A CA 1
ATOM 1019 C C . CYS A 1 122 ? -21.538 -13.312 35.239 1.00 81.00 122 CYS A C 1
ATOM 1021 O O . CYS A 1 122 ? -21.328 -14.047 36.205 1.00 81.00 122 CYS A O 1
ATOM 1023 N N . ASP A 1 123 ? -22.273 -12.203 35.333 1.00 83.88 123 ASP A N 1
ATOM 1024 C CA . ASP A 1 123 ? -22.759 -11.668 36.608 1.00 83.88 123 ASP A CA 1
ATOM 1025 C C . ASP A 1 123 ? -23.863 -12.542 37.224 1.00 83.88 123 ASP A C 1
ATOM 1027 O O . ASP A 1 123 ? -23.891 -12.710 38.442 1.00 83.88 123 ASP A O 1
ATOM 1031 N N . ASP A 1 124 ? -24.664 -13.224 36.398 1.00 80.88 124 ASP A N 1
ATOM 1032 C CA . ASP A 1 124 ? -25.711 -14.168 36.828 1.00 80.88 124 ASP A CA 1
ATOM 1033 C C . ASP A 1 124 ? -25.177 -15.345 37.668 1.00 80.88 124 ASP A C 1
ATOM 1035 O O . ASP A 1 124 ? -25.928 -16.004 38.385 1.00 80.88 124 ASP A O 1
ATOM 1039 N N . GLN A 1 125 ? -23.877 -15.646 37.577 1.00 78.06 125 GLN A N 1
ATOM 1040 C CA . GLN A 1 125 ? -23.230 -16.708 38.355 1.00 78.06 125 GLN A CA 1
ATOM 1041 C C . GLN A 1 125 ? -22.596 -16.188 39.655 1.00 78.06 125 GLN A C 1
ATOM 1043 O O . GLN A 1 125 ? -22.116 -16.976 40.472 1.00 78.06 125 GLN A O 1
ATOM 1048 N N . ASN A 1 126 ? -22.577 -14.870 39.870 1.00 86.25 126 ASN A N 1
ATOM 1049 C CA . ASN A 1 126 ? -21.970 -14.255 41.039 1.00 86.25 126 ASN A CA 1
ATOM 1050 C C . ASN A 1 126 ? -22.960 -14.215 42.214 1.00 86.25 126 ASN A C 1
ATOM 1052 O O . ASN A 1 126 ? -23.742 -13.279 42.380 1.00 86.25 126 ASN A O 1
ATOM 1056 N N . GLU A 1 127 ? -22.895 -15.231 43.079 1.00 85.19 127 GLU A N 1
ATOM 1057 C CA . GLU A 1 127 ? -23.791 -15.372 44.237 1.00 85.19 127 GLU A CA 1
ATOM 1058 C C . GLU A 1 127 ? -23.797 -14.163 45.187 1.00 85.19 127 GLU A C 1
ATOM 1060 O O . GLU A 1 127 ? -24.798 -13.908 45.862 1.00 85.19 127 GLU A O 1
ATOM 1065 N N . MET A 1 128 ? -22.679 -13.437 45.294 1.00 86.69 128 MET A N 1
ATOM 1066 C CA . MET A 1 128 ? -22.597 -12.242 46.137 1.00 86.69 128 MET A CA 1
ATOM 1067 C C . MET A 1 128 ? -23.426 -11.100 45.550 1.00 86.69 128 MET A C 1
ATOM 1069 O O . MET A 1 128 ? -24.191 -10.475 46.285 1.00 86.69 128 MET A O 1
ATOM 1073 N N . LEU A 1 129 ? -23.318 -10.888 44.236 1.00 86.44 129 LEU A N 1
ATOM 1074 C CA . LEU A 1 129 ? -24.063 -9.864 43.507 1.00 86.44 129 LEU A CA 1
ATOM 1075 C C . LEU A 1 129 ? -25.575 -10.115 43.615 1.00 86.44 129 LEU A C 1
ATOM 1077 O O . LEU A 1 129 ? -26.313 -9.248 44.074 1.00 86.44 129 LEU A O 1
ATOM 1081 N N . LEU A 1 130 ? -26.013 -11.351 43.351 1.00 88.25 130 LEU A N 1
ATOM 1082 C CA . LEU A 1 130 ? -27.418 -11.770 43.462 1.00 88.25 130 LEU A CA 1
ATOM 1083 C C . LEU A 1 130 ? -28.018 -11.502 44.853 1.00 88.25 130 LEU A C 1
ATOM 1085 O O . LEU A 1 130 ? -29.160 -11.057 44.987 1.00 88.25 130 LEU A O 1
ATOM 1089 N N . LYS A 1 131 ? -27.256 -11.760 45.926 1.00 92.06 131 LYS A N 1
ATOM 1090 C CA . LYS A 1 131 ? -27.707 -11.492 47.305 1.00 92.06 131 LYS A CA 1
ATOM 1091 C C . LYS A 1 131 ? -27.884 -9.998 47.567 1.00 92.06 131 LYS A C 1
ATOM 1093 O O . LYS A 1 131 ? -28.782 -9.619 48.325 1.00 92.06 131 LYS A O 1
ATOM 1098 N N . GLU A 1 132 ? -27.023 -9.155 47.007 1.00 91.88 132 GLU A N 1
ATOM 1099 C CA . GLU A 1 132 ? -27.141 -7.701 47.125 1.00 91.88 132 GLU A CA 1
ATOM 1100 C C . GLU A 1 132 ? -28.311 -7.157 46.304 1.00 91.88 132 GLU A C 1
ATOM 1102 O O . GLU A 1 132 ? -29.103 -6.373 46.833 1.00 91.88 132 GLU A O 1
ATOM 1107 N N . GLU A 1 133 ? -28.495 -7.641 45.076 1.00 90.56 133 GLU A N 1
ATOM 1108 C CA . GLU A 1 133 ? -29.631 -7.295 44.217 1.00 90.56 133 GLU A CA 1
ATOM 1109 C C . GLU A 1 133 ? -30.964 -7.626 44.888 1.00 90.56 133 GLU A C 1
ATOM 1111 O O . GLU A 1 133 ? -31.834 -6.760 44.995 1.00 90.56 133 GLU A O 1
ATOM 1116 N N . LEU A 1 134 ? -31.096 -8.826 45.464 1.00 93.38 134 LEU A N 1
ATOM 1117 C CA . LEU A 1 134 ? -32.299 -9.235 46.190 1.00 93.38 134 LEU A CA 1
ATOM 1118 C C . LEU A 1 134 ? -32.581 -8.319 47.394 1.00 93.38 134 LEU A C 1
ATOM 1120 O O . LEU A 1 134 ? -33.730 -7.960 47.674 1.00 93.38 134 LEU A O 1
ATOM 1124 N N . LYS A 1 135 ? -31.544 -7.920 48.143 1.00 94.94 135 LYS A N 1
ATOM 1125 C CA . LYS A 1 135 ? -31.698 -6.977 49.264 1.00 94.94 135 LYS A CA 1
ATOM 1126 C C . LYS A 1 135 ? -32.185 -5.617 48.769 1.00 94.94 135 LYS A C 1
ATOM 1128 O O . LYS A 1 135 ? -33.090 -5.048 49.383 1.00 94.94 135 LYS A O 1
ATOM 1133 N N . MET A 1 136 ? -31.607 -5.106 47.684 1.00 93.44 136 MET A N 1
ATOM 1134 C CA . MET A 1 136 ? -31.985 -3.823 47.092 1.00 93.44 136 MET A CA 1
ATOM 1135 C C . MET A 1 136 ? -33.408 -3.849 46.528 1.00 93.44 136 MET A C 1
ATOM 1137 O O . MET A 1 136 ? -34.183 -2.934 46.810 1.00 93.44 136 MET A O 1
ATOM 1141 N N . GLN A 1 137 ? -33.792 -4.923 45.835 1.00 92.94 137 GLN A N 1
ATOM 1142 C CA . GLN A 1 137 ? -35.147 -5.134 45.324 1.00 92.94 137 GLN A CA 1
ATOM 1143 C C . GLN A 1 137 ? -36.183 -5.094 46.455 1.00 92.94 137 GLN A C 1
ATOM 1145 O O . GLN A 1 137 ? -37.121 -4.301 46.412 1.00 92.94 137 GLN A O 1
ATOM 1150 N N . ASN A 1 138 ? -35.951 -5.842 47.538 1.00 95.38 138 ASN A N 1
ATOM 1151 C CA . ASN A 1 138 ? -36.819 -5.826 48.719 1.00 95.38 138 ASN A CA 1
ATOM 1152 C C . ASN A 1 138 ? -36.938 -4.430 49.361 1.00 95.38 138 ASN A C 1
ATOM 1154 O O . ASN A 1 138 ? -37.982 -4.070 49.916 1.00 95.38 138 ASN A O 1
ATOM 1158 N N . GLN 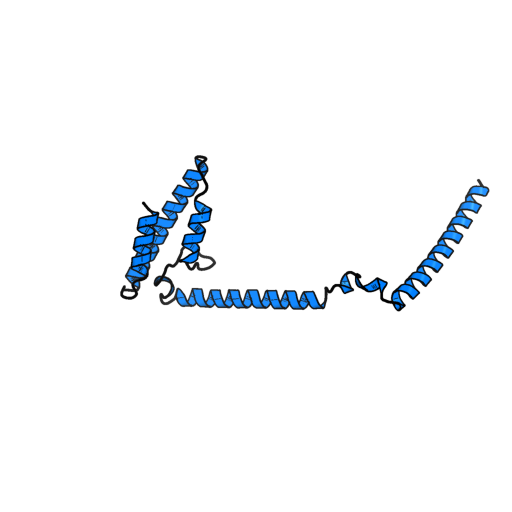A 1 139 ? -35.864 -3.632 49.355 1.00 94.75 139 GLN A N 1
ATOM 1159 C CA . GLN A 1 139 ? -35.905 -2.260 49.869 1.00 94.75 139 GLN A CA 1
ATOM 1160 C C . GLN A 1 139 ? -36.730 -1.336 48.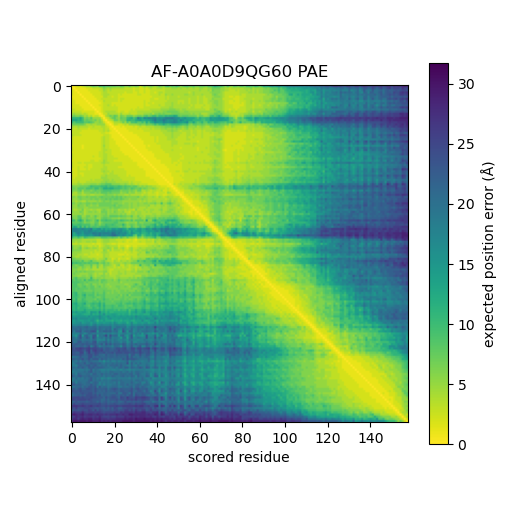970 1.00 94.75 139 GLN A C 1
ATOM 1162 O O . GLN A 1 139 ? -37.472 -0.501 49.495 1.00 94.75 139 GLN A O 1
ATOM 1167 N N . LEU A 1 140 ? -36.600 -1.475 47.649 1.00 94.19 140 LEU A N 1
ATOM 1168 C CA . LEU A 1 140 ? -37.371 -0.717 46.665 1.00 94.19 140 LEU A CA 1
ATOM 1169 C C . LEU A 1 140 ? -38.858 -1.055 46.763 1.00 94.19 140 LEU A C 1
ATOM 1171 O O . LEU A 1 140 ? -39.651 -0.145 46.982 1.00 94.19 140 LEU A O 1
ATOM 1175 N N . GLU A 1 141 ? -39.229 -2.336 46.793 1.00 93.75 141 GLU A N 1
ATOM 1176 C CA . GLU A 1 141 ? -40.626 -2.763 46.962 1.00 93.75 141 GLU A CA 1
ATOM 1177 C C . GLU A 1 141 ? -41.258 -2.189 48.237 1.00 93.75 141 GLU A C 1
ATOM 1179 O O . GLU A 1 141 ? -42.381 -1.680 48.228 1.00 93.75 141 GLU A O 1
ATOM 1184 N N . LYS A 1 142 ? -40.523 -2.189 49.357 1.00 94.75 142 LYS A N 1
ATOM 1185 C CA . LYS A 1 142 ? -40.997 -1.567 50.605 1.00 94.75 142 LYS A CA 1
ATOM 1186 C C . LYS A 1 142 ? -41.197 -0.056 50.465 1.00 94.75 142 LYS A C 1
ATOM 1188 O O . LYS A 1 142 ? -42.109 0.485 51.097 1.00 94.75 142 LYS A O 1
ATOM 1193 N N . LYS A 1 143 ? -40.345 0.641 49.706 1.00 94.50 143 LYS A N 1
ATOM 1194 C CA . LYS A 1 143 ? -40.497 2.079 49.426 1.00 94.50 143 LYS A CA 1
ATOM 1195 C C . LYS A 1 143 ? -41.700 2.326 48.514 1.00 94.50 143 LYS A C 1
ATOM 1197 O O . LYS A 1 143 ? -42.513 3.184 48.853 1.00 94.50 143 LYS A O 1
ATOM 1202 N N . ASP A 1 144 ? -41.867 1.526 47.467 1.00 93.88 144 ASP A N 1
ATOM 1203 C CA . ASP A 1 144 ? -42.975 1.614 46.512 1.00 93.88 144 ASP A CA 1
ATOM 1204 C C . ASP A 1 144 ? -44.330 1.336 47.175 1.00 93.88 144 ASP A C 1
ATOM 1206 O O . ASP A 1 144 ? -45.311 2.049 46.969 1.00 93.88 144 ASP A O 1
ATOM 1210 N N . LEU A 1 145 ? -44.394 0.363 48.085 1.00 94.25 145 LEU A N 1
ATOM 1211 C CA . LEU A 1 145 ? -45.596 0.116 48.884 1.00 94.25 145 LEU A CA 1
ATOM 1212 C C . LEU A 1 145 ? -45.934 1.298 49.805 1.00 94.25 145 LEU A C 1
ATOM 1214 O O . LEU A 1 145 ? -47.111 1.613 50.005 1.00 94.25 145 LEU A O 1
ATOM 1218 N N . LYS A 1 146 ? -44.928 1.967 50.383 1.00 92.81 146 LYS A N 1
ATOM 1219 C CA . LYS A 1 146 ? -45.140 3.162 51.217 1.00 92.81 146 LYS A CA 1
ATOM 1220 C C . LYS A 1 146 ? -45.640 4.342 50.384 1.00 92.81 146 LYS A C 1
ATOM 1222 O O . LYS A 1 146 ? -46.573 5.021 50.817 1.00 92.81 146 LYS A O 1
ATOM 1227 N N . THR A 1 147 ? -45.059 4.585 49.209 1.00 91.88 147 THR A N 1
ATOM 1228 C CA . THR A 1 147 ? -45.505 5.653 48.301 1.00 91.88 147 THR A CA 1
ATOM 1229 C C . THR A 1 147 ? -46.916 5.383 47.786 1.00 91.88 147 THR A C 1
ATOM 1231 O O . THR A 1 147 ? -47.754 6.280 47.861 1.00 91.88 147 THR A O 1
ATOM 1234 N N . LEU A 1 148 ? -47.235 4.145 47.390 1.00 89.94 148 LEU A N 1
ATOM 1235 C CA . LEU A 1 148 ? -48.585 3.741 46.984 1.00 89.94 148 LEU A CA 1
ATOM 1236 C C . LEU A 1 148 ? -49.615 3.953 48.095 1.00 89.94 148 LEU A C 1
ATOM 1238 O O . LEU A 1 148 ? -50.678 4.515 47.839 1.00 89.94 148 LEU A O 1
ATOM 1242 N N . LYS A 1 149 ? -49.308 3.558 49.339 1.00 90.44 149 LYS A N 1
ATOM 1243 C CA . LYS A 1 149 ? -50.191 3.812 50.492 1.00 90.44 149 LYS A CA 1
ATOM 1244 C C . LYS A 1 149 ? -50.440 5.308 50.696 1.00 90.44 149 LYS A C 1
ATOM 1246 O O . LYS A 1 149 ? -51.586 5.699 50.898 1.00 90.44 149 LYS A O 1
ATOM 1251 N N . LYS A 1 150 ? -49.395 6.135 50.583 1.00 89.06 150 LYS A N 1
ATOM 1252 C CA . LYS A 1 150 ? -49.488 7.598 50.703 1.00 89.06 150 LYS A CA 1
ATOM 1253 C C . LYS A 1 150 ? -50.317 8.225 49.574 1.00 89.06 150 LYS A C 1
ATOM 1255 O O . LYS A 1 150 ? -51.126 9.115 49.824 1.00 89.06 150 LYS A O 1
ATOM 1260 N N . MET A 1 151 ? -50.162 7.745 48.339 1.00 86.12 151 MET A N 1
ATOM 1261 C CA . MET A 1 151 ? -50.995 8.171 47.209 1.00 86.12 151 MET A CA 1
ATOM 1262 C C . MET A 1 151 ? -52.458 7.768 47.403 1.00 86.12 151 MET A C 1
ATOM 1264 O O . MET A 1 151 ? -53.348 8.581 47.171 1.00 86.12 151 MET A O 1
ATOM 1268 N N . ARG A 1 152 ? -52.721 6.541 47.872 1.00 83.75 152 ARG A N 1
ATOM 1269 C CA . ARG A 1 152 ? -54.081 6.057 48.151 1.00 83.75 152 ARG A CA 1
ATOM 1270 C C . ARG A 1 152 ? -54.766 6.873 49.242 1.00 83.75 152 ARG A C 1
ATOM 1272 O O . ARG A 1 152 ? -55.928 7.214 49.077 1.00 83.75 152 ARG A O 1
ATOM 1279 N N . SER A 1 153 ? -54.050 7.220 50.316 1.00 80.56 153 SER A N 1
ATOM 1280 C CA . SER A 1 153 ? -54.607 8.091 51.352 1.00 80.56 153 SER A CA 1
ATOM 1281 C C . SER A 1 153 ? -54.953 9.467 50.790 1.00 80.56 153 SER A C 1
ATOM 1283 O O . SER A 1 153 ? -56.065 9.921 50.995 1.00 80.56 153 SER A O 1
ATOM 1285 N N . LEU A 1 154 ? -54.068 10.094 50.006 1.00 77.88 154 LEU A N 1
ATOM 1286 C CA . LEU A 1 154 ? -54.336 11.405 49.393 1.00 77.88 154 LEU A CA 1
ATOM 1287 C C . LEU A 1 154 ? -55.535 11.385 48.430 1.00 77.88 154 LEU A C 1
ATOM 1289 O O . LEU A 1 154 ? -56.275 12.357 48.360 1.00 77.88 154 LEU A O 1
ATOM 1293 N N . LYS A 1 155 ? -55.750 10.272 47.721 1.00 74.38 155 LYS A N 1
ATOM 1294 C CA . LYS A 1 155 ? -56.879 10.090 46.798 1.00 74.38 155 LYS A CA 1
ATOM 1295 C C . LYS A 1 155 ? -58.225 9.872 47.500 1.00 74.38 155 LYS A C 1
ATOM 1297 O O . LYS A 1 155 ? -59.246 10.061 46.863 1.00 74.38 155 LYS A O 1
ATOM 1302 N N . ASN A 1 156 ? -58.215 9.461 48.769 1.00 65.12 156 ASN A N 1
ATOM 1303 C CA . ASN A 1 156 ? -59.421 9.276 49.583 1.00 65.12 156 ASN A CA 1
ATOM 1304 C C . ASN A 1 156 ? -59.837 10.553 50.346 1.00 65.12 156 ASN A C 1
ATOM 1306 O O . ASN A 1 156 ? -60.896 10.555 50.964 1.00 65.12 156 ASN A O 1
ATOM 1310 N N . TYR A 1 157 ? -59.001 11.600 50.354 1.00 57.56 157 TYR A N 1
ATOM 1311 C CA . TYR A 1 157 ? -59.276 12.894 51.003 1.00 57.56 157 TYR A CA 1
ATOM 1312 C C . TYR A 1 157 ? -59.673 14.012 50.014 1.00 57.56 157 TYR A C 1
ATOM 1314 O O . TYR A 1 157 ? -59.907 15.135 50.453 1.00 57.56 157 TYR A O 1
ATOM 1322 N N . ASN A 1 158 ? -59.759 13.704 48.715 1.00 46.88 158 ASN A N 1
ATOM 1323 C CA . ASN A 1 158 ? -60.374 14.529 47.665 1.00 46.88 158 ASN A CA 1
ATOM 1324 C C . ASN A 1 158 ? -61.643 13.836 47.171 1.00 46.88 158 ASN A C 1
ATOM 1326 O O . ASN A 1 158 ? -62.580 14.557 46.773 1.00 46.88 158 ASN A O 1
#